Protein AF-A0A2M7TFZ2-F1 (afdb_monomer)

Nearest PDB structures (foldseek):
  8fn2-assembly1_e  TM=8.834E-01  e=8.380E-02  Borreliella burgdorferi B31
  7p6z-assembly1_z  TM=9.284E-01  e=1.698E-01  Mycoplasmoides pneumoniae M129
  7pi8-assembly1_z  TM=8.227E-01  e=2.253E-01  Mycoplasmoides pneumoniae M129
  6of6-assembly2_Y6  TM=4.444E-01  e=2.013E+00  Thermus thermophilus HB8

pLDDT: mean 75.0, std 10.01, range [52.78, 85.81]

Mean predicted aligned error: 8.33 Å

Structure (mmCIF, N/CA/C/O backbone):
data_AF-A0A2M7TFZ2-F1
#
_entry.id   AF-A0A2M7TFZ2-F1
#
loop_
_atom_site.group_PDB
_atom_site.id
_atom_site.type_symbol
_atom_site.label_atom_id
_atom_site.label_alt_id
_atom_site.label_comp_id
_atom_site.label_asym_id
_atom_site.label_entity_id
_atom_site.label_seq_id
_atom_site.pdbx_PDB_ins_code
_atom_site.Cartn_x
_atom_site.Cartn_y
_atom_site.Cartn_z
_atom_site.occupancy
_atom_site.B_iso_or_equiv
_atom_site.auth_seq_id
_atom_site.auth_comp_id
_atom_site.auth_asym_id
_atom_site.auth_atom_id
_atom_site.pdbx_PDB_model_num
ATOM 1 N N . MET A 1 1 ? 15.087 -13.451 -28.388 1.00 52.78 1 MET A N 1
ATOM 2 C CA . MET A 1 1 ? 14.216 -12.498 -27.657 1.00 52.78 1 MET A CA 1
ATOM 3 C C . MET A 1 1 ? 14.935 -12.059 -26.384 1.00 52.78 1 MET A C 1
ATOM 5 O O . MET A 1 1 ? 14.977 -12.811 -25.417 1.00 52.78 1 MET A O 1
ATOM 9 N N . ALA A 1 2 ? 15.605 -10.905 -26.419 1.00 55.34 2 ALA A N 1
ATOM 10 C CA . ALA A 1 2 ? 16.433 -10.419 -25.316 1.00 55.34 2 ALA A CA 1
ATOM 11 C C . ALA A 1 2 ? 15.549 -9.989 -24.132 1.00 55.34 2 ALA A C 1
ATOM 13 O O . ALA A 1 2 ? 14.808 -9.013 -24.226 1.00 55.34 2 ALA A O 1
ATOM 14 N N . LYS A 1 3 ? 15.602 -10.729 -23.018 1.00 58.53 3 LYS A N 1
ATOM 15 C CA . LYS A 1 3 ? 14.911 -10.355 -21.777 1.00 58.53 3 LYS A CA 1
ATOM 16 C C . LYS A 1 3 ? 15.605 -9.122 -21.196 1.00 58.53 3 LYS A C 1
ATOM 18 O O . LYS A 1 3 ? 16.717 -9.200 -20.681 1.00 58.53 3 LYS A O 1
ATOM 23 N N . SER A 1 4 ? 14.962 -7.968 -21.316 1.00 56.97 4 SER A N 1
ATOM 24 C CA . SER A 1 4 ? 15.409 -6.695 -20.753 1.00 56.97 4 SER A CA 1
ATOM 25 C C . SER A 1 4 ? 15.629 -6.821 -19.237 1.00 56.97 4 SER A C 1
ATOM 27 O O . SER A 1 4 ? 14.667 -6.947 -18.482 1.00 56.97 4 SER A O 1
ATOM 29 N N . LYS A 1 5 ? 16.891 -6.739 -18.787 1.00 56.19 5 LYS A N 1
ATOM 30 C CA . LYS A 1 5 ? 17.359 -6.824 -17.378 1.00 56.19 5 LYS A CA 1
ATOM 31 C C . LYS A 1 5 ? 16.668 -5.869 -16.382 1.00 56.19 5 LYS A C 1
ATOM 33 O O . LYS A 1 5 ? 16.904 -5.958 -15.178 1.00 56.19 5 LYS A O 1
ATOM 38 N N . PHE A 1 6 ? 15.837 -4.941 -16.852 1.00 58.00 6 PHE A N 1
ATOM 39 C CA . PHE A 1 6 ? 15.175 -3.927 -16.030 1.00 58.00 6 PHE A CA 1
ATOM 40 C C . PHE A 1 6 ? 14.060 -4.479 -15.129 1.00 58.00 6 PHE A C 1
ATOM 42 O O . PHE A 1 6 ? 13.840 -3.946 -14.041 1.00 58.00 6 PHE A O 1
ATOM 49 N N . SER A 1 7 ? 13.378 -5.551 -15.532 1.00 60.44 7 SER A N 1
ATOM 50 C CA . SER A 1 7 ? 12.202 -6.079 -14.823 1.00 60.44 7 SER A CA 1
ATOM 51 C C . SER A 1 7 ? 12.525 -7.082 -13.708 1.00 60.44 7 SER A C 1
ATOM 53 O O . SER A 1 7 ? 11.659 -7.372 -12.887 1.00 60.44 7 SER A O 1
ATOM 55 N N . GLU A 1 8 ? 13.764 -7.572 -13.615 1.00 65.88 8 GLU A N 1
ATOM 56 C CA . GLU A 1 8 ? 14.131 -8.710 -12.751 1.00 65.88 8 GLU A CA 1
ATOM 57 C C . GLU A 1 8 ? 14.073 -8.405 -11.238 1.00 65.88 8 GLU A C 1
ATOM 59 O O . GLU A 1 8 ? 14.106 -9.314 -10.419 1.00 65.88 8 GLU A O 1
ATOM 64 N N . ASN A 1 9 ? 13.971 -7.131 -10.841 1.00 71.44 9 ASN A N 1
ATOM 65 C CA . ASN A 1 9 ? 14.055 -6.712 -9.434 1.00 71.44 9 ASN A CA 1
ATOM 66 C C . ASN A 1 9 ? 12.862 -5.872 -8.953 1.00 71.44 9 ASN A C 1
ATOM 68 O O . ASN A 1 9 ? 12.923 -5.282 -7.871 1.00 71.44 9 ASN A O 1
ATOM 72 N N . LEU A 1 10 ? 11.792 -5.773 -9.746 1.00 77.94 10 LEU A N 1
ATOM 73 C CA . LEU A 1 10 ? 10.609 -5.007 -9.367 1.00 77.94 10 LEU A CA 1
ATOM 74 C C . LEU A 1 10 ? 9.694 -5.855 -8.474 1.00 77.94 10 LEU A C 1
ATOM 76 O O . LEU A 1 10 ? 9.079 -6.818 -8.925 1.00 77.94 10 LEU A O 1
ATOM 80 N N . VAL A 1 11 ? 9.580 -5.478 -7.204 1.00 82.06 11 VAL A N 1
ATOM 81 C CA . VAL A 1 11 ? 8.706 -6.126 -6.224 1.00 82.06 11 VAL A CA 1
ATOM 82 C C . VAL A 1 11 ? 7.456 -5.280 -6.020 1.00 82.06 11 VAL A C 1
ATOM 84 O O . VAL A 1 11 ? 7.524 -4.076 -5.767 1.00 82.06 11 VAL A O 1
ATOM 87 N N . LYS A 1 12 ? 6.298 -5.934 -6.117 1.00 82.62 12 LYS A N 1
ATOM 88 C CA . LYS A 1 12 ? 4.989 -5.348 -5.827 1.00 82.62 12 LYS A CA 1
ATOM 89 C C . LYS A 1 12 ? 4.737 -5.409 -4.321 1.00 82.62 12 LYS A C 1
ATOM 91 O O . LYS A 1 12 ? 4.742 -6.493 -3.749 1.00 82.62 12 LYS A O 1
ATOM 96 N N . MET A 1 13 ? 4.494 -4.261 -3.704 1.00 84.19 13 MET A N 1
ATOM 97 C CA . MET A 1 13 ? 4.113 -4.134 -2.296 1.00 84.19 13 MET A CA 1
ATOM 98 C C . MET A 1 13 ? 2.594 -4.094 -2.182 1.00 84.19 13 MET A C 1
ATOM 100 O O . MET A 1 13 ? 1.928 -3.223 -2.764 1.00 84.19 13 MET A O 1
ATOM 104 N N . ARG A 1 14 ? 2.047 -5.067 -1.457 1.00 84.19 14 ARG A N 1
ATOM 105 C CA . ARG A 1 14 ? 0.613 -5.322 -1.351 1.00 84.19 14 ARG A CA 1
ATOM 106 C C . ARG A 1 14 ? 0.176 -5.007 0.068 1.00 84.19 14 ARG A C 1
ATOM 108 O O . ARG A 1 14 ? 0.546 -5.698 1.005 1.00 84.19 14 ARG A O 1
ATOM 115 N N . CYS A 1 15 ? -0.722 -4.038 0.204 1.00 83.56 15 CYS A N 1
ATOM 116 C CA . CYS A 1 15 ? -1.344 -3.744 1.489 1.00 83.56 15 CYS A CA 1
ATOM 117 C C . CYS A 1 15 ? -2.051 -4.992 2.046 1.00 83.56 15 CYS A C 1
ATOM 119 O O . CYS A 1 15 ? -2.914 -5.561 1.372 1.00 83.56 15 CYS A O 1
ATOM 121 N N . ALA A 1 16 ? -1.743 -5.385 3.283 1.00 83.19 16 ALA A N 1
ATOM 122 C CA . ALA A 1 16 ? -2.350 -6.553 3.927 1.00 83.19 16 ALA A CA 1
ATOM 123 C C . ALA A 1 16 ? -3.875 -6.418 4.128 1.00 83.19 16 ALA A C 1
ATOM 125 O O . ALA A 1 16 ? -4.592 -7.414 4.130 1.00 83.19 16 ALA A O 1
ATOM 126 N N . VAL A 1 17 ? -4.382 -5.185 4.254 1.00 83.00 17 VAL A N 1
ATOM 127 C CA . VAL A 1 17 ? -5.792 -4.911 4.580 1.00 83.00 17 VAL A CA 1
ATOM 128 C C . VAL A 1 17 ? -6.672 -4.882 3.332 1.00 83.00 17 VAL A C 1
ATOM 130 O O . VAL A 1 17 ? -7.677 -5.579 3.271 1.00 83.00 17 VAL A O 1
ATOM 133 N N . CYS A 1 18 ? -6.306 -4.095 2.316 1.00 83.00 18 CYS A N 1
ATOM 134 C CA . CYS A 1 18 ? -7.113 -3.976 1.095 1.00 83.00 18 CYS A CA 1
ATOM 135 C C . CYS A 1 18 ? -6.642 -4.888 -0.046 1.00 83.00 18 CYS A C 1
ATOM 137 O O . CYS A 1 18 ? -7.263 -4.894 -1.106 1.00 83.00 18 CYS A O 1
ATOM 139 N N . LYS A 1 19 ? -5.538 -5.629 0.140 1.00 81.38 19 LYS A N 1
ATOM 140 C CA . LYS A 1 19 ? -4.912 -6.530 -0.851 1.00 81.38 19 LYS A CA 1
ATOM 141 C C . LYS A 1 19 ? -4.531 -5.855 -2.179 1.00 81.38 19 LYS A C 1
ATOM 143 O O . LYS A 1 19 ? -4.154 -6.539 -3.136 1.00 81.38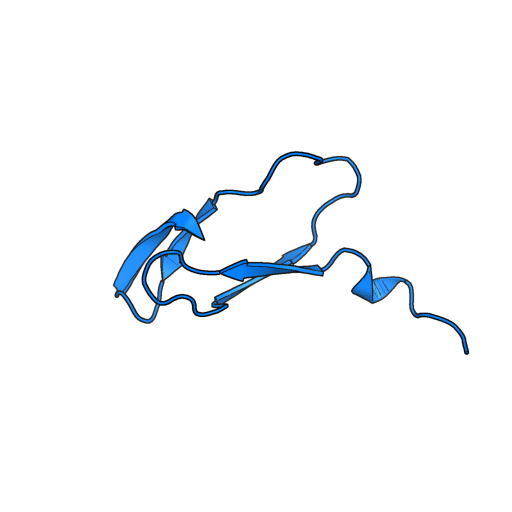 19 LYS A O 1
ATOM 148 N N . ARG A 1 20 ? -4.569 -4.519 -2.237 1.00 80.44 20 ARG A N 1
ATOM 149 C CA . ARG A 1 20 ? -4.183 -3.719 -3.405 1.00 80.44 20 ARG A CA 1
ATOM 150 C C . ARG A 1 20 ? -2.676 -3.511 -3.439 1.00 80.44 20 ARG A C 1
ATOM 152 O O . ARG A 1 20 ? -2.029 -3.354 -2.400 1.00 80.44 20 ARG A O 1
ATOM 159 N N . VAL A 1 21 ? -2.133 -3.506 -4.651 1.00 81.62 21 VAL A N 1
ATOM 160 C CA . VAL A 1 21 ? -0.737 -3.147 -4.903 1.00 81.62 21 VAL A CA 1
ATOM 161 C C . VAL A 1 21 ? -0.670 -1.630 -5.003 1.00 81.62 21 VAL A C 1
ATOM 163 O O . VAL A 1 21 ? -1.170 -1.055 -5.966 1.00 81.62 21 VAL A O 1
ATOM 166 N N . ASN A 1 22 ? -0.098 -0.989 -3.988 1.00 78.75 22 ASN A N 1
ATOM 167 C CA . ASN A 1 22 ? 0.015 0.472 -3.937 1.00 78.75 22 ASN A CA 1
ATOM 168 C C . ASN A 1 22 ? 1.408 0.953 -4.351 1.00 78.75 22 ASN A C 1
ATOM 170 O O . ASN A 1 22 ? 1.551 2.077 -4.822 1.00 78.75 22 ASN A O 1
ATOM 174 N N . TYR A 1 23 ? 2.430 0.115 -4.154 1.00 81.50 23 TYR A N 1
ATOM 175 C CA . TYR A 1 23 ? 3.823 0.496 -4.342 1.00 81.50 23 TYR A CA 1
ATOM 176 C C . TYR A 1 23 ? 4.577 -0.549 -5.155 1.00 81.50 23 TYR A C 1
ATOM 178 O O . TYR A 1 23 ? 4.339 -1.753 -5.045 1.00 81.50 23 TYR A O 1
ATOM 186 N N . TYR A 1 24 ? 5.525 -0.055 -5.941 1.00 81.00 24 TYR A N 1
ATOM 187 C CA . TYR A 1 24 ? 6.503 -0.852 -6.658 1.00 81.00 24 TYR A CA 1
ATOM 188 C C . TYR A 1 24 ? 7.871 -0.446 -6.131 1.00 81.00 24 TYR A C 1
ATOM 190 O O . TYR A 1 24 ? 8.243 0.722 -6.216 1.00 81.00 24 TYR A O 1
ATOM 198 N N . THR A 1 25 ? 8.594 -1.388 -5.537 1.00 79.38 25 THR A N 1
ATOM 199 C CA . THR A 1 25 ? 9.947 -1.143 -5.040 1.00 79.38 25 THR 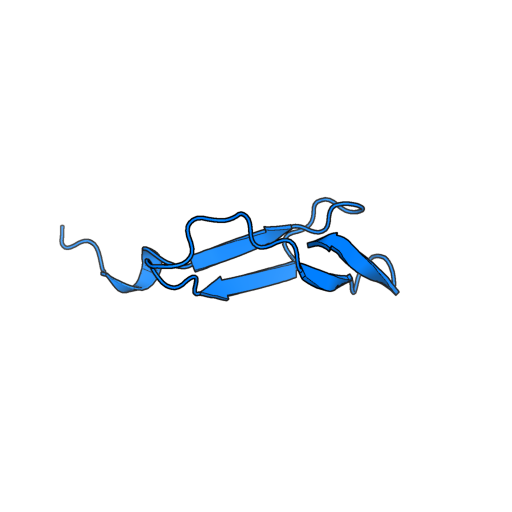A CA 1
ATOM 200 C C . THR A 1 25 ? 10.942 -1.977 -5.821 1.00 79.38 25 THR A C 1
ATOM 202 O O . THR A 1 25 ? 10.633 -3.086 -6.258 1.00 79.38 25 THR A O 1
ATOM 205 N N . ARG A 1 26 ? 12.153 -1.457 -5.998 1.00 76.94 26 ARG A N 1
ATOM 206 C CA . ARG 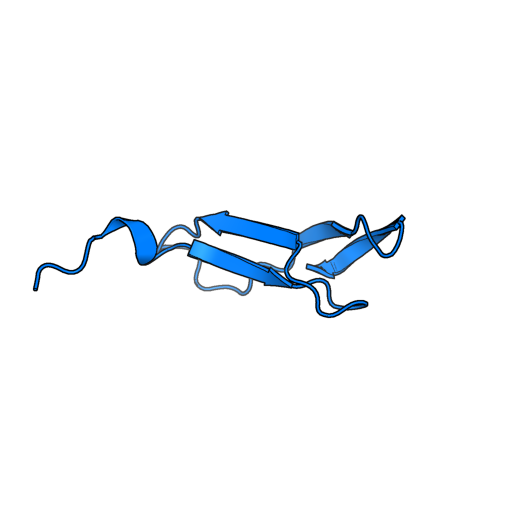A 1 26 ? 13.247 -2.227 -6.577 1.00 76.94 26 ARG A CA 1
ATOM 207 C C . ARG A 1 26 ? 14.013 -2.896 -5.444 1.00 76.94 26 ARG A C 1
ATOM 209 O O . ARG A 1 26 ? 14.670 -2.219 -4.656 1.00 76.94 26 ARG A O 1
ATOM 216 N N . ARG A 1 27 ? 13.938 -4.220 -5.358 1.00 73.06 27 ARG A N 1
ATOM 217 C CA . ARG A 1 27 ? 14.699 -4.986 -4.367 1.00 73.06 27 ARG A CA 1
ATOM 218 C C . ARG A 1 27 ? 16.128 -5.176 -4.864 1.00 73.06 27 ARG A C 1
ATOM 220 O O . ARG A 1 27 ? 16.343 -5.489 -6.030 1.00 73.06 27 ARG A O 1
ATOM 227 N N . LYS A 1 28 ? 17.121 -4.971 -4.000 1.00 69.62 28 LYS A N 1
ATOM 228 C CA . LYS A 1 28 ? 18.504 -5.350 -4.318 1.00 69.62 28 LYS A CA 1
ATOM 229 C C . LYS A 1 28 ? 18.643 -6.864 -4.146 1.00 69.62 28 LYS A C 1
ATOM 231 O O . LYS A 1 28 ? 18.131 -7.412 -3.173 1.00 69.62 28 LYS A O 1
ATOM 236 N N . LYS A 1 29 ? 19.379 -7.512 -5.055 1.00 64.38 29 LYS A N 1
ATOM 237 C CA . LYS A 1 29 ? 19.601 -8.973 -5.112 1.00 64.38 29 LYS A CA 1
ATOM 238 C C . LYS A 1 29 ? 20.162 -9.570 -3.801 1.00 64.38 29 LYS A C 1
ATOM 240 O O . LYS A 1 29 ? 20.018 -10.757 -3.575 1.00 64.38 29 LYS A O 1
ATOM 245 N N . SER A 1 30 ? 20.724 -8.732 -2.921 1.00 63.53 30 SER A N 1
ATOM 246 C CA . SER A 1 30 ? 21.282 -9.098 -1.609 1.00 63.53 30 SER A CA 1
ATOM 247 C C . SER A 1 30 ? 20.273 -9.133 -0.449 1.00 63.53 30 SER A C 1
ATOM 249 O O . SER A 1 30 ? 20.604 -9.644 0.616 1.00 63.53 30 SER A O 1
ATOM 251 N N . GLN A 1 31 ? 19.061 -8.584 -0.591 1.00 62.38 31 GLN A N 1
ATOM 252 C CA . GLN A 1 31 ? 18.049 -8.733 0.458 1.00 62.38 31 GLN A CA 1
ATOM 253 C C . GLN A 1 31 ? 17.258 -10.001 0.166 1.00 62.38 31 GL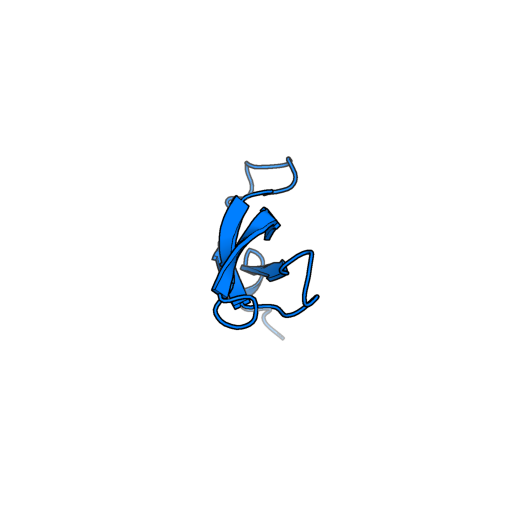N A C 1
ATOM 255 O O . GLN A 1 31 ? 16.442 -9.987 -0.744 1.00 62.38 31 GLN A O 1
ATOM 260 N N . GLU A 1 32 ? 17.458 -11.078 0.925 1.00 59.91 32 GLU A N 1
ATOM 261 C CA . GLU A 1 32 ? 16.716 -12.352 0.804 1.00 59.91 32 GLU A CA 1
ATOM 262 C C . GLU A 1 32 ? 15.472 -12.415 1.717 1.00 59.91 32 GLU A C 1
ATOM 264 O O . GLU A 1 32 ? 14.531 -13.165 1.460 1.00 59.91 32 GLU A O 1
ATOM 269 N N . ARG A 1 33 ? 15.350 -11.496 2.684 1.00 66.25 33 ARG A N 1
ATOM 270 C CA . ARG A 1 33 ? 14.208 -11.411 3.617 1.00 66.25 33 ARG A CA 1
ATOM 271 C C . ARG A 1 33 ? 12.992 -10.687 3.024 1.00 66.25 33 ARG A C 1
ATOM 273 O O . ARG A 1 33 ? 13.146 -9.721 2.276 1.00 66.25 33 ARG A O 1
ATOM 280 N N . LYS 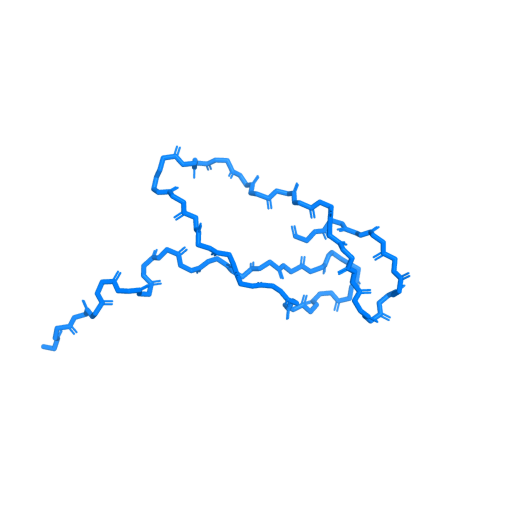A 1 34 ? 11.775 -11.146 3.354 1.00 66.50 34 LYS A N 1
ATOM 281 C CA . LYS A 1 34 ? 10.512 -10.475 2.977 1.00 66.50 34 LYS A CA 1
ATOM 282 C C . LYS A 1 34 ? 10.572 -9.000 3.405 1.00 66.50 34 LYS A C 1
ATOM 284 O O . LYS A 1 34 ? 10.844 -8.711 4.564 1.00 66.50 34 LYS A O 1
ATOM 289 N N . LEU A 1 35 ? 10.361 -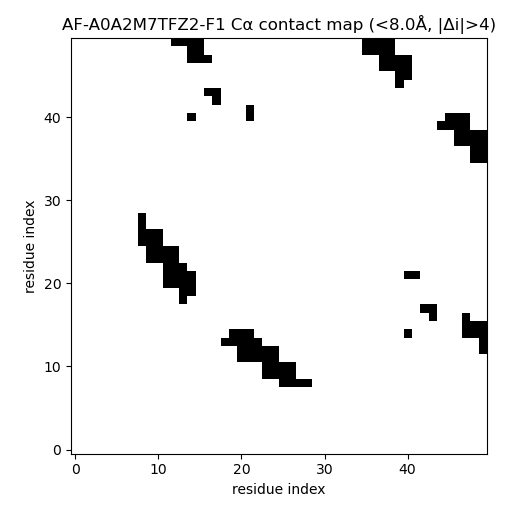8.074 2.464 1.00 70.44 35 LEU A N 1
ATOM 290 C CA . LEU A 1 35 ? 10.240 -6.651 2.786 1.00 70.44 35 LEU A CA 1
ATOM 291 C C . LEU A 1 35 ? 8.839 -6.409 3.348 1.00 70.44 35 LEU A C 1
ATOM 293 O O . LEU A 1 35 ? 7.900 -6.258 2.576 1.00 70.44 35 LEU A O 1
ATOM 297 N N . GLU A 1 36 ? 8.716 -6.378 4.670 1.00 71.00 36 GLU A N 1
ATOM 298 C CA . GLU A 1 36 ? 7.489 -5.979 5.364 1.00 71.00 36 GLU A CA 1
ATOM 299 C C . GLU A 1 36 ? 7.617 -4.506 5.757 1.00 71.00 36 GLU A C 1
ATOM 301 O O . GLU A 1 36 ? 8.205 -4.166 6.786 1.00 71.00 36 GLU A O 1
ATOM 306 N N . LEU A 1 37 ? 7.120 -3.602 4.907 1.00 79.69 37 LEU A N 1
ATOM 307 C CA . LEU A 1 37 ? 7.214 -2.164 5.168 1.00 79.69 37 LEU A CA 1
ATOM 308 C C . LEU A 1 37 ? 5.873 -1.616 5.648 1.00 79.69 37 LEU A C 1
ATOM 310 O O . LEU A 1 37 ? 4.844 -1.752 4.986 1.00 79.69 37 LEU A O 1
ATOM 314 N N . LYS A 1 38 ? 5.883 -0.911 6.783 1.00 81.88 38 LYS A N 1
ATOM 315 C CA . LYS A 1 38 ? 4.733 -0.108 7.213 1.00 81.88 38 LYS A CA 1
ATOM 316 C C . LYS A 1 38 ? 4.659 1.153 6.350 1.00 81.88 38 LYS A C 1
ATOM 318 O O . LYS A 1 38 ? 5.381 2.120 6.572 1.00 81.88 38 LYS A O 1
ATOM 323 N N . LYS A 1 39 ? 3.784 1.131 5.347 1.00 82.50 39 LYS A N 1
ATOM 324 C CA . LYS A 1 39 ? 3.513 2.251 4.433 1.00 82.50 39 LYS A CA 1
ATOM 325 C C . LYS A 1 39 ? 2.079 2.739 4.588 1.00 82.50 39 LYS A C 1
ATOM 327 O O . LYS A 1 39 ? 1.197 2.026 5.067 1.00 82.50 39 LYS A O 1
ATOM 332 N N . TYR A 1 40 ? 1.840 3.981 4.188 1.00 84.44 40 TYR A N 1
ATOM 333 C CA . TYR A 1 40 ? 0.497 4.540 4.141 1.00 84.44 40 TYR A CA 1
ATOM 334 C C . TYR A 1 40 ? -0.303 3.891 3.009 1.00 84.44 40 TYR A C 1
ATOM 336 O O . TYR A 1 40 ? 0.149 3.849 1.870 1.00 84.44 40 TYR A O 1
ATOM 344 N N . CYS A 1 41 ? -1.500 3.388 3.301 1.00 84.75 41 CYS A N 1
ATOM 345 C CA . CYS A 1 41 ? -2.418 2.934 2.264 1.00 84.75 41 CYS A CA 1
ATOM 346 C C . CYS A 1 41 ? -3.424 4.049 1.960 1.00 84.75 41 CYS A C 1
ATOM 348 O O . CYS A 1 41 ? -4.248 4.370 2.816 1.00 84.75 41 CYS A O 1
ATOM 350 N N . LYS A 1 42 ? -3.417 4.582 0.729 1.00 83.75 42 LYS A N 1
ATOM 351 C CA . LYS A 1 42 ? -4.367 5.623 0.277 1.00 83.75 42 LYS A CA 1
ATOM 352 C C . LYS A 1 42 ? -5.834 5.197 0.418 1.00 83.75 42 LYS A C 1
ATOM 354 O O . LYS A 1 42 ? -6.698 6.027 0.668 1.00 83.75 42 LYS A O 1
ATOM 359 N N . TRP A 1 43 ? -6.108 3.899 0.299 1.00 83.94 43 TRP A N 1
ATOM 360 C CA . TRP A 1 43 ? -7.460 3.340 0.365 1.00 83.94 43 TRP A CA 1
ATOM 361 C C . TRP A 1 43 ? -7.955 3.130 1.792 1.00 83.94 43 TRP A C 1
ATOM 363 O O . TRP A 1 43 ? -9.106 3.414 2.093 1.00 83.94 43 TRP A O 1
ATOM 373 N N . CYS A 1 44 ? -7.085 2.653 2.683 1.00 81.88 44 CYS A N 1
ATOM 374 C CA . CYS A 1 44 ? -7.435 2.442 4.088 1.00 81.88 44 CYS A CA 1
ATOM 375 C C . CYS A 1 44 ? -7.214 3.693 4.949 1.00 81.88 44 CYS A C 1
ATOM 377 O O . CYS A 1 44 ? -7.499 3.649 6.142 1.00 81.88 44 CYS A O 1
ATOM 379 N N . LYS A 1 45 ? -6.644 4.759 4.368 1.00 85.06 45 LYS A N 1
ATOM 380 C CA . LYS A 1 45 ? -6.237 6.012 5.022 1.00 85.06 45 LYS A CA 1
ATOM 381 C C . LYS A 1 45 ? -5.391 5.822 6.291 1.00 85.06 45 LYS A C 1
ATOM 383 O O . LYS A 1 45 ? -5.371 6.685 7.160 1.00 85.06 45 LYS A O 1
ATOM 388 N N . LYS A 1 46 ? -4.674 4.700 6.398 1.00 83.88 46 LYS A N 1
ATOM 389 C CA . LYS A 1 46 ? -3.890 4.320 7.581 1.00 83.88 46 LYS A CA 1
ATOM 390 C C . LYS A 1 46 ? -2.569 3.661 7.191 1.00 83.88 46 LYS A C 1
ATOM 392 O O . LYS A 1 46 ? -2.440 3.107 6.093 1.00 83.88 46 LYS A O 1
ATOM 397 N N . HIS A 1 47 ? -1.592 3.708 8.093 1.00 85.81 47 HIS A N 1
ATOM 398 C CA . HIS A 1 47 ? -0.323 3.004 7.928 1.00 85.81 47 HIS A CA 1
ATOM 399 C C . HIS A 1 47 ? -0.529 1.510 8.174 1.00 85.81 47 HIS A C 1
ATOM 401 O O . HIS A 1 47 ? -0.993 1.095 9.232 1.00 85.81 47 HIS A O 1
ATOM 407 N N . THR A 1 48 ? -0.224 0.699 7.168 1.00 82.81 48 THR A N 1
ATOM 408 C CA . THR A 1 48 ? -0.413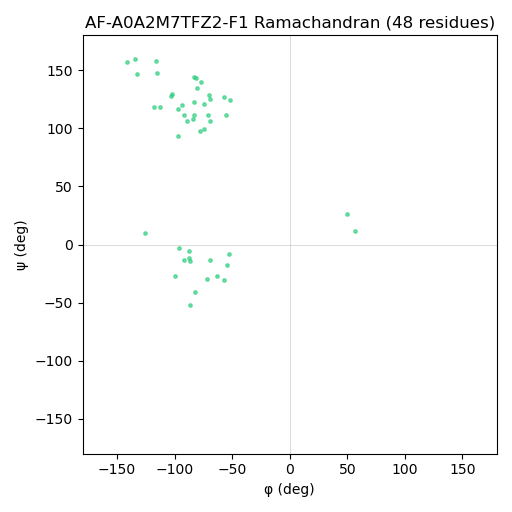 -0.757 7.186 1.00 82.81 48 THR A CA 1
ATOM 409 C C . THR A 1 48 ? 0.830 -1.435 6.643 1.00 82.81 48 THR A C 1
ATOM 411 O O . THR A 1 48 ? 1.630 -0.816 5.937 1.00 82.81 48 THR A O 1
ATOM 414 N N . ILE A 1 49 ? 0.988 -2.711 6.969 1.00 82.56 49 ILE A N 1
ATOM 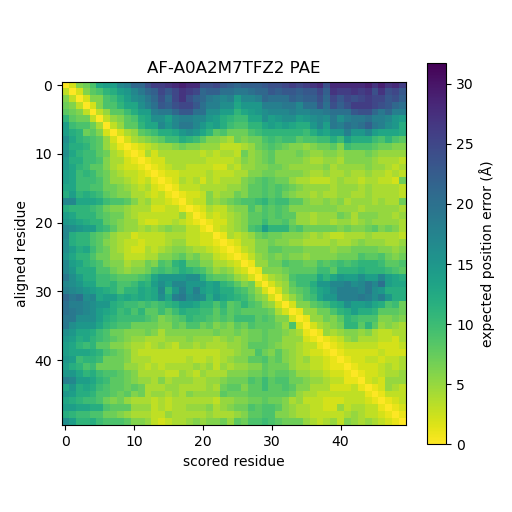415 C CA . ILE A 1 49 ? 2.046 -3.535 6.394 1.00 82.56 49 ILE A CA 1
ATOM 416 C C . ILE A 1 49 ? 1.713 -3.749 4.911 1.00 82.56 49 ILE A C 1
ATOM 418 O O . ILE A 1 49 ? 0.585 -4.129 4.569 1.00 82.56 49 ILE A O 1
ATOM 422 N N . HIS A 1 50 ? 2.670 -3.399 4.056 1.00 79.62 50 HIS A N 1
ATOM 423 C CA . HIS A 1 50 ? 2.635 -3.536 2.602 1.00 79.62 50 HIS A CA 1
ATOM 424 C C . HIS A 1 50 ? 3.695 -4.522 2.116 1.00 79.62 50 HIS A C 1
ATOM 426 O O . HIS A 1 50 ? 4.735 -4.633 2.805 1.00 79.62 50 HIS A O 1
#

Radius of gyration: 13.02 Å; Cα contacts (8 Å, |Δi|>4): 64; chains: 1; bounding box: 29×18×36 Å

InterPro domains:
  IPR001705 Large ribosomal subunit protein bL33 [PF00471] (10-50)
  IPR001705 Large ribosomal subunit protein bL33 [TIGR01023] (1-50)
  IPR011332 Zinc-binding ribosomal protein [SSF57829] (7-50)
  IPR038584 Large ribosomal subunit protein bL33 superfamily [G3DSA:2.20.28.120] (1-50)

Secondary structure (DSSP, 8-state):
----TTSTTEEEEE-TTT--EEEEEE--TT--S----EEEETTTTEEEE-

Foldseek 3Di:
DDDPPPPPFWDFFAFPPPRDRPDIDGDDPPDPDDPFDQDQDPVVRHGGTD

Organism: NCBI:txid1975061

Sequence (50 aa):
MAKSKFSENLVKMRCAVCKRVNYYTRRKKSQERKLELKKYCKWCKKHTIH

Solvent-accessible surf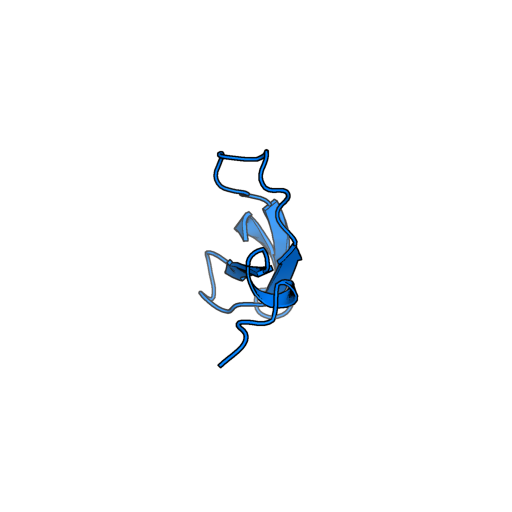ace area (backbone atoms only — not comparable to full-atom values): 3331 Å² total; per-residue (Å²): 133,87,80,67,80,80,63,82,38,66,42,77,30,40,30,74,85,79,67,44,72,82,45,78,45,76,57,60,95,83,64,85,68,85,78,76,43,78,40,76,35,86,87,75,74,41,76,37,52,36